Protein AF-A0A4Y2QUG8-F1 (afdb_monomer)

Secondary structure (DSSP, 8-state):
-HHHHHHHGGGTT---HHHHHHHHHHHHHHHHHHHHHHTTHHHH---HHHHHHHHHHHSTTT----HHHHHHHHHHHHHHHHHHHHHHHHHHHHHHHHHHHTTSS--------------------------SSHHHHHHHHH-----TT------HHHHHHHHTTS--

Foldseek 3Di:
DVVLVVVLVVCVVPPDPVSVVSVVVVVVVVLVVLCVVCVCVLVVDPDPVVNVLSVLVNDPDPRNDPCPPVVVVVVVVVVVVVVVVVVVVVVVVVVVVVVVVVVPPPDDDDDDDDDDDDDDDDDDDDDDDDDPDPPVVVVVVPPPPPDPPDDPPPDVVNVVVVVVVVPD

Sequence (168 aa):
MYNYWRNLQKSACRRSETQEENERNFISDLNNLFDIAHANALEILKIEEDRKFLLSQREPGQRGCLMGIDMKLAKREERVLLRVIEQENRRAKVHHSLQIDDNFMDSSEESSGTEDISDQPGPSSNIAQSSLEENINTQIELRMEIVRGRKCFLTPKIMAVLDRFHNS

Organism: Araneus ventricosus (NCBI:txid182803)

pLDDT: mean 70.27, std 20.1, range [31.52, 96.19]

Radius of gyration: 32.51 Å; Cα contacts (8 Å, |Δi|>4): 25; chains: 1; bounding box: 34×66×91 Å

Structure (mmCIF, N/CA/C/O backbone):
data_AF-A0A4Y2QUG8-F1
#
_entry.id   AF-A0A4Y2QUG8-F1
#
loop_
_atom_site.group_PDB
_atom_site.id
_atom_site.type_symbol
_atom_site.label_atom_id
_atom_site.label_alt_id
_atom_site.label_comp_id
_atom_site.label_asym_id
_atom_site.label_entity_id
_atom_site.label_seq_id
_atom_site.pdbx_PDB_ins_code
_atom_site.Cartn_x
_atom_site.Cartn_y
_atom_site.Cartn_z
_atom_site.occupancy
_atom_site.B_iso_or_equiv
_atom_site.auth_seq_id
_atom_site.auth_comp_id
_atom_site.auth_asym_id
_atom_site.auth_atom_id
_atom_site.pdbx_PDB_model_num
ATOM 1 N N . MET A 1 1 ? -15.037 -6.822 -4.669 1.00 85.44 1 MET A N 1
ATOM 2 C CA . MET A 1 1 ? -14.049 -6.139 -3.803 1.00 85.44 1 MET A CA 1
ATOM 3 C C . MET A 1 1 ? -14.431 -4.724 -3.374 1.00 85.44 1 MET A C 1
ATOM 5 O O . MET A 1 1 ? -14.480 -4.490 -2.178 1.00 85.44 1 MET A O 1
ATOM 9 N N . TYR A 1 2 ? -14.738 -3.788 -4.286 1.00 89.56 2 TYR A N 1
ATOM 10 C CA . TYR A 1 2 ? -15.011 -2.384 -3.914 1.00 89.56 2 TYR A CA 1
ATOM 11 C C . TYR A 1 2 ? -16.102 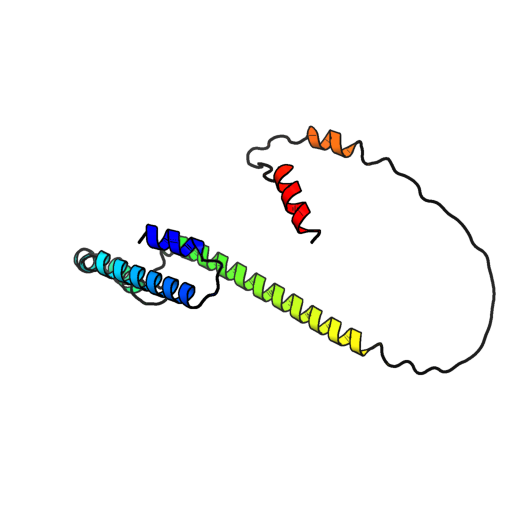-2.217 -2.841 1.00 89.56 2 TYR A C 1
ATOM 13 O O . TYR A 1 2 ? -15.876 -1.585 -1.815 1.00 89.56 2 TYR A O 1
ATOM 21 N N . ASN A 1 3 ? -17.269 -2.837 -3.037 1.00 92.38 3 ASN A N 1
ATOM 22 C CA . ASN A 1 3 ? -18.370 -2.759 -2.069 1.00 92.38 3 ASN A CA 1
ATOM 23 C C . ASN A 1 3 ? -18.017 -3.398 -0.717 1.00 92.38 3 ASN A C 1
ATOM 25 O O . ASN A 1 3 ? -18.449 -2.912 0.324 1.00 92.38 3 ASN A O 1
ATOM 29 N N . TYR A 1 4 ? -17.208 -4.458 -0.734 1.00 91.62 4 TYR A N 1
ATOM 30 C CA . TYR A 1 4 ? -16.743 -5.128 0.476 1.00 91.62 4 TYR A CA 1
ATOM 31 C C . TYR A 1 4 ? -15.798 -4.218 1.275 1.00 91.62 4 TYR A C 1
ATOM 33 O O . TYR A 1 4 ? -16.056 -3.971 2.448 1.00 91.62 4 TYR A O 1
ATOM 41 N N . TRP A 1 5 ? -14.828 -3.576 0.615 1.00 94.00 5 TRP A N 1
ATOM 42 C CA . TRP A 1 5 ? -13.981 -2.544 1.224 1.00 94.00 5 TRP A CA 1
ATOM 43 C C . TRP A 1 5 ? -14.789 -1.362 1.783 1.00 94.00 5 TRP A C 1
ATOM 45 O O . TRP A 1 5 ? -14.586 -0.953 2.924 1.00 94.00 5 TRP A O 1
ATOM 55 N N . ARG A 1 6 ? -15.765 -0.838 1.025 1.00 94.56 6 ARG A N 1
ATOM 56 C CA . ARG A 1 6 ? -16.640 0.257 1.491 1.00 94.56 6 ARG A CA 1
ATOM 57 C C . ARG A 1 6 ? -17.440 -0.114 2.738 1.00 94.56 6 ARG A C 1
ATOM 59 O O . ARG A 1 6 ? -17.724 0.759 3.555 1.00 94.56 6 ARG A O 1
ATOM 66 N N . ASN A 1 7 ? -17.831 -1.378 2.877 1.00 91.81 7 ASN A N 1
ATOM 67 C CA . ASN A 1 7 ? -18.498 -1.866 4.079 1.00 91.81 7 ASN A CA 1
ATOM 68 C C . ASN A 1 7 ? -17.514 -2.040 5.238 1.00 91.81 7 ASN A C 1
ATOM 70 O O . ASN A 1 7 ? -17.829 -1.606 6.341 1.00 91.81 7 ASN A O 1
ATOM 74 N N . LEU A 1 8 ? -16.319 -2.567 4.971 1.00 93.88 8 LEU A N 1
ATOM 75 C CA . LEU A 1 8 ? -15.242 -2.723 5.951 1.00 93.88 8 LEU A CA 1
ATOM 76 C C . LEU A 1 8 ? -14.841 -1.383 6.590 1.00 93.88 8 LEU A C 1
ATOM 78 O O . LEU A 1 8 ? -14.599 -1.307 7.791 1.00 93.88 8 LEU A O 1
ATOM 82 N N . GLN A 1 9 ? -14.867 -0.298 5.809 1.00 93.50 9 GLN A N 1
ATOM 83 C CA . GLN A 1 9 ? -14.595 1.057 6.299 1.00 93.50 9 GLN A CA 1
ATOM 84 C C . GLN A 1 9 ? -15.595 1.557 7.349 1.00 93.50 9 GLN A C 1
ATOM 86 O O . GLN A 1 9 ? -15.228 2.374 8.190 1.00 93.50 9 GLN A O 1
ATOM 91 N N . LYS A 1 10 ? -16.851 1.093 7.327 1.00 93.69 10 LYS A N 1
ATOM 92 C CA . LYS A 1 10 ? -17.887 1.564 8.267 1.00 93.69 10 LYS A CA 1
ATOM 93 C C . LYS A 1 10 ? -17.577 1.173 9.713 1.00 93.69 10 LYS A C 1
ATOM 95 O O . LYS A 1 10 ? -18.046 1.830 10.638 1.00 93.69 10 LYS A O 1
ATOM 100 N N . SER A 1 11 ? -16.798 0.113 9.901 1.00 90.50 11 SER A N 1
ATOM 101 C CA . SER A 1 11 ? -16.415 -0.447 11.196 1.00 90.50 11 SER A CA 1
ATOM 102 C C . SER A 1 11 ? -14.918 -0.323 11.488 1.00 90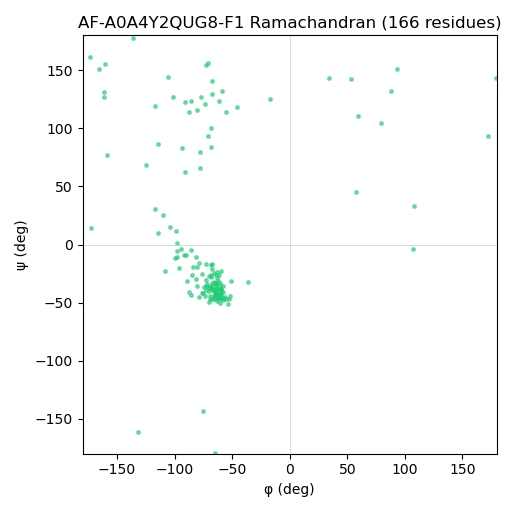.50 11 SER A C 1
ATOM 104 O O . SER A 1 11 ? -14.479 -0.839 12.507 1.00 90.50 11 SER A O 1
ATOM 106 N N . ALA A 1 12 ? -14.155 0.426 10.684 1.00 88.25 12 ALA A N 1
ATOM 107 C CA . ALA A 1 12 ? -12.697 0.544 10.810 1.00 88.25 12 ALA A CA 1
ATOM 108 C C . ALA A 1 12 ? -12.207 1.108 12.163 1.00 88.25 12 ALA A C 1
ATOM 110 O O . ALA A 1 12 ? -11.071 0.873 12.561 1.00 88.25 12 ALA A O 1
ATOM 111 N N . CYS A 1 13 ? -13.047 1.850 12.896 1.00 88.06 13 CYS A N 1
ATOM 112 C CA . CYS A 1 13 ? -12.712 2.321 14.248 1.00 88.06 13 CYS A CA 1
ATOM 113 C C . CYS A 1 13 ? -12.937 1.266 15.345 1.00 88.06 13 CYS A C 1
ATOM 115 O O . CYS A 1 13 ? -12.555 1.496 16.491 1.00 88.06 13 CYS A O 1
ATOM 117 N N . ARG A 1 14 ? -13.591 0.138 15.043 1.00 89.81 14 ARG A N 1
ATOM 118 C CA . ARG A 1 14 ? -13.916 -0.901 16.027 1.00 89.81 14 ARG A CA 1
ATOM 119 C C . ARG A 1 14 ? -12.792 -1.935 16.080 1.00 89.81 14 ARG A C 1
ATOM 121 O O . ARG A 1 14 ? -12.499 -2.580 15.084 1.00 89.81 14 ARG A O 1
ATOM 128 N N . ARG A 1 15 ? -12.214 -2.144 17.265 1.00 86.56 15 ARG A N 1
ATOM 129 C CA . ARG A 1 15 ? -11.223 -3.199 17.554 1.00 86.56 15 ARG A CA 1
ATOM 130 C C . ARG A 1 15 ? -11.929 -4.471 18.031 1.00 86.56 15 ARG A C 1
ATOM 132 O O . ARG A 1 15 ? -11.820 -4.850 19.190 1.00 86.56 15 ARG A O 1
ATOM 139 N N . SER A 1 16 ? -12.764 -5.050 17.172 1.00 93.44 16 SER A N 1
ATOM 140 C CA . SER A 1 16 ? -13.448 -6.320 17.455 1.00 93.44 16 SER A CA 1
ATOM 141 C C . SER A 1 16 ? -12.813 -7.446 16.654 1.00 93.44 16 SER A C 1
ATOM 143 O O . SER A 1 16 ? -12.501 -7.234 15.486 1.00 93.44 16 SER A O 1
ATOM 145 N N . GLU A 1 17 ? -12.738 -8.645 17.223 1.00 95.31 17 GLU A N 1
ATOM 146 C CA . GLU A 1 17 ? -12.162 -9.829 16.569 1.00 95.31 17 GLU A CA 1
ATOM 147 C C . GLU A 1 17 ? -12.755 -10.089 15.173 1.00 95.31 17 GLU A C 1
ATOM 149 O O . GLU A 1 17 ? -12.022 -10.259 14.202 1.00 95.31 17 GLU A O 1
ATOM 154 N N . THR A 1 18 ? -14.081 -9.989 15.028 1.00 94.06 18 THR A N 1
ATOM 155 C CA . THR A 1 18 ? -14.762 -10.134 13.730 1.00 94.06 18 THR A CA 1
ATOM 156 C C . THR A 1 18 ? -14.322 -9.085 12.706 1.00 94.06 18 THR A C 1
ATOM 158 O O . THR A 1 18 ? -14.237 -9.371 11.515 1.00 94.06 18 THR A O 1
ATOM 161 N N . GLN A 1 19 ? -14.050 -7.852 13.143 1.00 94.25 19 GLN A N 1
ATOM 162 C CA . GLN A 1 19 ? -13.566 -6.794 12.251 1.00 94.25 19 GLN A CA 1
ATOM 163 C C . GLN A 1 19 ? -12.139 -7.098 11.788 1.00 94.25 19 GLN A C 1
ATOM 165 O O . GLN A 1 19 ? -11.861 -6.998 10.597 1.00 94.25 19 GLN A O 1
ATOM 170 N N . GLU A 1 20 ? -11.268 -7.530 12.698 1.00 94.12 20 GLU A N 1
ATOM 171 C CA . GLU A 1 20 ? -9.889 -7.906 12.374 1.00 94.12 20 GLU A CA 1
ATOM 172 C C . GLU A 1 20 ? -9.830 -9.126 11.446 1.00 94.12 20 GLU A C 1
ATOM 174 O O . GLU A 1 20 ? -9.018 -9.182 10.526 1.00 94.12 20 GLU A O 1
ATOM 179 N N . GLU A 1 21 ? -10.707 -10.110 11.638 1.00 95.31 21 GLU A N 1
ATOM 180 C CA . GLU A 1 21 ? -10.838 -11.245 10.724 1.00 95.31 21 GLU A CA 1
ATOM 181 C C . GLU A 1 21 ? -11.323 -10.820 9.334 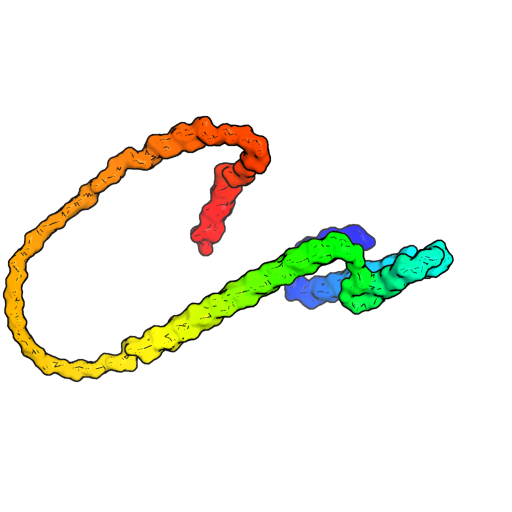1.00 95.31 21 GLU A C 1
ATOM 183 O O . GLU A 1 21 ? -10.730 -11.217 8.333 1.00 95.31 21 GLU A O 1
ATOM 188 N N . ASN A 1 22 ? -12.325 -9.944 9.251 1.00 93.62 22 ASN A N 1
ATOM 189 C CA . ASN A 1 22 ? -12.773 -9.394 7.971 1.00 93.62 22 ASN A CA 1
ATOM 190 C C . ASN A 1 22 ? -11.666 -8.599 7.257 1.00 93.62 22 ASN A C 1
ATOM 192 O O . ASN A 1 22 ? -11.535 -8.683 6.037 1.00 93.62 22 ASN A O 1
ATOM 196 N N . GLU A 1 23 ? -10.848 -7.852 8.000 1.00 93.50 23 GLU A N 1
ATOM 197 C CA . GLU A 1 23 ? -9.688 -7.144 7.451 1.00 93.50 23 GLU A CA 1
ATOM 198 C C . GLU A 1 23 ? -8.625 -8.117 6.930 1.00 93.50 23 GLU A C 1
ATOM 200 O O . GLU A 1 23 ? -8.147 -7.953 5.806 1.00 93.50 23 GLU A O 1
ATOM 205 N N . ARG A 1 24 ? -8.310 -9.174 7.687 1.00 93.19 24 ARG A N 1
ATOM 206 C CA . ARG A 1 24 ? -7.387 -10.233 7.248 1.00 93.19 24 ARG A CA 1
ATOM 207 C C . ARG A 1 24 ? -7.884 -10.942 5.988 1.00 93.19 24 ARG A C 1
ATOM 209 O O . ARG A 1 24 ? -7.109 -11.111 5.047 1.00 93.19 24 ARG A O 1
ATOM 216 N N . ASN A 1 25 ? -9.168 -11.288 5.934 1.00 93.69 25 ASN A N 1
ATOM 217 C CA . ASN A 1 25 ? -9.783 -11.925 4.768 1.00 93.69 25 ASN A CA 1
ATOM 218 C C . ASN A 1 25 ? -9.738 -11.008 3.541 1.00 93.69 25 ASN A C 1
ATOM 220 O O . ASN A 1 25 ? -9.334 -11.439 2.465 1.00 93.69 25 ASN A O 1
ATOM 224 N N . PHE A 1 26 ? -10.048 -9.719 3.709 1.00 93.75 26 PHE A N 1
ATOM 225 C CA . PHE A 1 26 ? -9.937 -8.741 2.628 1.00 93.75 26 PHE A CA 1
ATOM 226 C C . PHE A 1 26 ? -8.509 -8.618 2.079 1.00 93.75 26 PHE A C 1
ATOM 228 O O . PHE A 1 26 ? -8.319 -8.530 0.866 1.00 93.75 26 PHE A O 1
ATOM 235 N N . ILE A 1 27 ? -7.504 -8.620 2.958 1.00 89.12 27 ILE A N 1
ATOM 236 C CA . ILE A 1 27 ? -6.090 -8.580 2.564 1.00 89.12 27 ILE A CA 1
ATOM 237 C C . ILE A 1 27 ? -5.705 -9.855 1.803 1.00 89.12 27 ILE A C 1
ATOM 239 O O . ILE A 1 27 ? -5.023 -9.775 0.783 1.00 89.12 27 ILE A O 1
ATOM 243 N N . SER A 1 28 ? -6.159 -11.024 2.260 1.00 89.25 28 SER A N 1
ATOM 244 C CA . SER A 1 28 ? -5.913 -12.292 1.566 1.00 89.25 28 SER A CA 1
ATOM 245 C C . SER A 1 28 ? -6.538 -12.305 0.168 1.00 89.25 28 SER A C 1
ATOM 247 O O . SER A 1 28 ? -5.846 -12.614 -0.802 1.00 89.25 28 SER A O 1
ATOM 249 N N . ASP A 1 29 ? -7.797 -11.881 0.042 1.00 89.88 29 ASP A N 1
ATOM 250 C CA . ASP A 1 29 ? -8.486 -11.756 -1.246 1.00 89.88 29 ASP A CA 1
ATOM 251 C C . ASP A 1 29 ? -7.769 -10.786 -2.193 1.00 89.88 29 ASP A C 1
ATOM 253 O O . ASP A 1 29 ? -7.704 -11.024 -3.402 1.00 89.88 29 ASP A O 1
ATOM 257 N N . LEU A 1 30 ? -7.222 -9.689 -1.655 1.00 85.75 30 LEU A N 1
ATOM 258 C CA . LEU A 1 30 ? -6.399 -8.748 -2.414 1.00 85.75 30 LEU A CA 1
ATOM 259 C C . LEU A 1 30 ? -5.153 -9.419 -2.977 1.00 85.75 30 LEU A C 1
ATOM 261 O O . LEU A 1 30 ? -4.911 -9.312 -4.178 1.00 85.75 30 LEU A O 1
ATOM 265 N N . ASN A 1 31 ? -4.405 -10.135 -2.144 1.00 82.69 31 ASN A N 1
ATOM 266 C CA . ASN A 1 31 ? -3.194 -10.828 -2.580 1.00 82.69 31 ASN A CA 1
ATOM 267 C C . ASN A 1 31 ? -3.505 -11.868 -3.669 1.00 82.69 31 ASN A C 1
ATOM 269 O O . ASN A 1 31 ? -2.880 -11.848 -4.729 1.00 82.69 31 ASN A O 1
ATOM 273 N N . ASN A 1 32 ? -4.555 -12.674 -3.477 1.00 84.75 32 ASN A N 1
ATOM 274 C CA . ASN A 1 32 ? -4.995 -13.666 -4.463 1.00 84.75 32 ASN A CA 1
ATOM 275 C C . ASN A 1 32 ? -5.367 -13.025 -5.814 1.00 84.75 32 ASN A C 1
ATOM 277 O O . ASN A 1 32 ? -5.056 -13.570 -6.874 1.00 84.75 32 ASN A O 1
ATOM 281 N N . LEU A 1 33 ? -6.022 -11.856 -5.802 1.00 85.81 33 LEU A N 1
ATOM 282 C CA . LEU A 1 33 ? -6.375 -11.137 -7.028 1.00 85.81 33 LEU A CA 1
ATOM 283 C C . LEU A 1 33 ? -5.131 -10.692 -7.811 1.00 85.81 33 LEU A C 1
ATOM 285 O O . LEU A 1 33 ? -5.110 -10.819 -9.038 1.00 85.81 33 LEU A O 1
ATOM 289 N N . PHE A 1 34 ? -4.112 -10.173 -7.123 1.00 75.38 34 PHE A N 1
ATOM 290 C CA . PHE A 1 34 ? -2.867 -9.745 -7.765 1.00 75.38 34 PHE A CA 1
ATOM 291 C C . PHE A 1 34 ? -2.098 -10.922 -8.371 1.00 75.38 34 PHE A C 1
ATOM 293 O O . PHE A 1 34 ? -1.603 -10.805 -9.494 1.00 75.38 34 PHE A O 1
ATOM 300 N N . ASP A 1 35 ? -2.057 -12.066 -7.690 1.00 80.19 35 ASP A N 1
ATOM 301 C CA . ASP A 1 35 ? -1.411 -13.272 -8.214 1.00 80.19 35 ASP A CA 1
ATOM 302 C C . ASP A 1 35 ? -2.079 -13.770 -9.502 1.00 80.19 35 ASP A C 1
ATOM 304 O O . ASP A 1 35 ? -1.391 -14.070 -10.481 1.00 80.19 35 ASP A O 1
ATOM 308 N N . ILE A 1 36 ? -3.417 -13.779 -9.546 1.00 79.69 36 ILE A N 1
ATOM 309 C CA . ILE A 1 36 ? -4.182 -14.177 -10.738 1.00 79.69 36 ILE A CA 1
ATOM 310 C C . ILE A 1 36 ? -3.959 -13.186 -11.886 1.00 79.69 36 ILE A C 1
ATOM 312 O O . ILE A 1 36 ? -3.681 -13.598 -13.013 1.00 79.69 36 ILE A O 1
ATOM 316 N N . ALA A 1 37 ? -4.048 -11.880 -11.618 1.00 76.69 37 ALA A N 1
ATOM 317 C CA . ALA A 1 37 ? -3.877 -10.848 -12.641 1.00 76.69 37 ALA A CA 1
ATOM 318 C C . ALA A 1 37 ? -2.468 -10.861 -13.259 1.00 76.69 37 ALA A C 1
ATOM 320 O O . ALA A 1 37 ? -2.300 -10.548 -14.439 1.00 76.69 37 ALA A O 1
ATOM 321 N N . HIS A 1 38 ? -1.455 -11.249 -12.481 1.00 74.94 38 HIS A N 1
ATOM 322 C CA . HIS A 1 38 ? -0.063 -11.300 -12.921 1.00 74.94 38 HIS A CA 1
ATOM 323 C C . HIS A 1 38 ? 0.411 -12.690 -13.359 1.00 74.94 38 HIS A C 1
ATOM 325 O O . HIS A 1 38 ? 1.580 -12.815 -13.734 1.00 74.94 38 HIS A O 1
ATOM 331 N N . ALA A 1 39 ? -0.437 -13.724 -13.337 1.00 78.56 39 ALA A N 1
ATOM 332 C CA . ALA A 1 39 ? -0.042 -15.100 -13.656 1.00 78.56 39 ALA A CA 1
ATOM 333 C C . ALA A 1 39 ? 0.678 -15.195 -15.015 1.00 78.56 39 ALA A C 1
ATOM 335 O O . ALA A 1 39 ? 1.789 -15.713 -15.090 1.00 78.56 39 ALA A O 1
ATOM 336 N N . ASN A 1 40 ? 0.116 -14.552 -16.042 1.00 83.81 40 ASN A N 1
ATOM 337 C CA . ASN A 1 40 ? 0.670 -14.548 -17.401 1.00 83.81 40 ASN A CA 1
ATOM 338 C C . ASN A 1 40 ? 1.650 -13.386 -17.656 1.00 83.81 40 ASN A C 1
ATOM 340 O O . ASN A 1 40 ? 2.317 -13.345 -18.689 1.00 83.81 40 ASN A O 1
ATOM 344 N N . ALA A 1 41 ? 1.767 -12.421 -16.736 1.00 84.06 41 ALA A N 1
ATOM 345 C CA . ALA A 1 41 ? 2.634 -11.254 -16.923 1.00 84.06 41 ALA A CA 1
ATOM 346 C C . ALA A 1 41 ? 4.116 -11.654 -17.000 1.00 84.06 41 ALA A C 1
ATOM 348 O O . ALA A 1 41 ? 4.877 -11.086 -17.784 1.00 84.06 41 ALA A O 1
ATOM 349 N N . LEU A 1 42 ? 4.505 -12.690 -16.249 1.00 84.19 42 LEU A N 1
ATOM 350 C CA . LEU A 1 42 ? 5.846 -13.270 -16.316 1.00 84.19 42 LEU A CA 1
ATOM 351 C C . LEU A 1 42 ? 6.123 -13.978 -17.644 1.00 84.19 42 LEU A C 1
ATOM 353 O O . LEU A 1 42 ? 7.275 -14.225 -17.948 1.00 84.19 42 LEU A O 1
ATOM 357 N N . GLU A 1 43 ? 5.134 -14.323 -18.455 1.00 84.56 43 GLU A N 1
ATOM 358 C CA . GLU A 1 43 ? 5.391 -14.908 -19.778 1.00 84.56 43 GLU A CA 1
ATOM 359 C C . GLU A 1 43 ? 5.524 -13.818 -20.847 1.00 84.56 43 GLU A C 1
ATOM 361 O O . GLU A 1 43 ? 6.297 -13.948 -21.794 1.00 84.56 43 GLU A O 1
ATOM 366 N N . ILE A 1 44 ? 4.814 -12.704 -20.658 1.00 86.94 44 ILE A N 1
ATOM 367 C CA . ILE A 1 44 ? 4.757 -11.583 -21.602 1.00 86.94 44 ILE A CA 1
ATOM 368 C C . ILE A 1 44 ? 5.990 -10.670 -21.478 1.00 86.94 44 ILE A C 1
ATOM 370 O O . ILE A 1 44 ? 6.471 -10.130 -22.479 1.00 86.94 44 ILE A O 1
ATOM 374 N N . LEU A 1 45 ? 6.516 -10.481 -20.265 1.00 87.12 45 LEU A N 1
ATOM 375 C CA . LEU A 1 45 ? 7.624 -9.558 -20.014 1.00 87.12 45 LEU A CA 1
ATOM 376 C C . LEU A 1 45 ? 8.974 -10.129 -20.444 1.00 87.12 45 LEU A C 1
ATOM 378 O O . LEU A 1 45 ? 9.387 -11.204 -20.013 1.00 87.12 45 LEU A O 1
ATOM 382 N N . LYS A 1 46 ? 9.696 -9.356 -21.255 1.00 89.56 46 LYS A N 1
ATOM 383 C C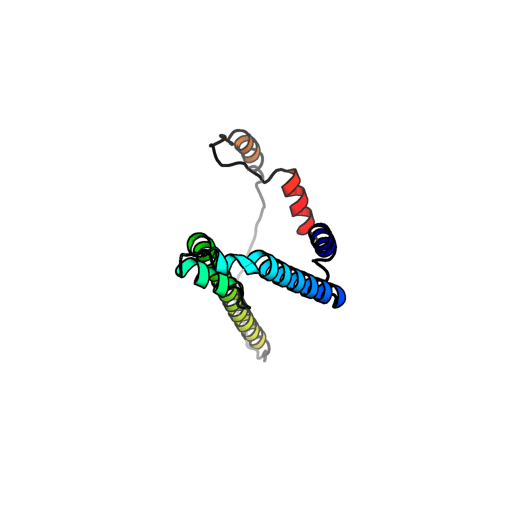A . LYS A 1 46 ? 11.018 -9.724 -21.788 1.00 89.56 46 LYS A CA 1
ATOM 384 C C . LYS A 1 46 ? 12.184 -9.148 -20.985 1.00 89.56 46 LYS A C 1
ATOM 386 O O . LYS A 1 46 ? 13.297 -9.642 -21.111 1.00 89.56 46 LYS A O 1
ATOM 391 N N . ILE A 1 47 ? 11.933 -8.099 -20.203 1.00 90.31 47 ILE A N 1
ATOM 392 C CA . ILE A 1 47 ? 12.947 -7.414 -19.398 1.00 90.31 47 ILE A CA 1
ATOM 393 C C . ILE A 1 47 ? 13.083 -8.152 -18.066 1.00 90.31 47 ILE A C 1
ATOM 395 O O . ILE A 1 47 ? 12.101 -8.334 -17.347 1.00 90.31 47 ILE A O 1
ATOM 399 N N . GLU A 1 48 ? 14.298 -8.588 -17.745 1.00 86.31 48 GLU A N 1
ATOM 400 C CA . GLU A 1 48 ? 14.574 -9.403 -16.560 1.00 86.31 48 GLU A CA 1
ATOM 401 C C . GLU A 1 48 ? 14.383 -8.610 -15.259 1.00 86.31 48 GLU A C 1
ATOM 403 O O . GLU A 1 48 ? 13.864 -9.135 -14.275 1.00 86.31 48 GLU A O 1
ATOM 408 N N . GLU A 1 49 ? 14.733 -7.325 -15.261 1.00 83.62 49 GLU A N 1
ATOM 409 C CA . GLU A 1 49 ? 14.519 -6.404 -14.143 1.00 83.62 49 GLU A CA 1
ATOM 410 C C . GLU A 1 49 ? 13.031 -6.276 -13.787 1.00 83.62 49 GLU A C 1
ATOM 412 O O . GLU A 1 49 ? 12.674 -6.362 -12.612 1.00 83.62 49 GLU A O 1
ATOM 417 N N . ASP A 1 50 ? 12.155 -6.158 -14.787 1.00 84.75 50 ASP A N 1
ATOM 418 C CA . ASP A 1 50 ? 10.707 -6.038 -14.583 1.00 84.75 50 ASP A CA 1
ATOM 419 C C . ASP A 1 50 ? 10.099 -7.346 -14.056 1.00 84.75 50 ASP A C 1
ATOM 421 O O . ASP A 1 50 ? 9.206 -7.337 -13.204 1.00 84.75 50 ASP A O 1
ATOM 425 N N . ARG A 1 51 ? 10.612 -8.496 -14.517 1.00 86.50 51 ARG A N 1
ATOM 426 C CA . ARG A 1 51 ? 10.219 -9.821 -14.007 1.00 86.50 51 ARG A CA 1
ATOM 427 C C . ARG A 1 51 ? 10.608 -9.976 -12.541 1.00 86.50 51 ARG A C 1
ATOM 429 O O . ARG A 1 51 ? 9.784 -10.400 -11.733 1.00 86.50 51 ARG A O 1
ATOM 436 N N . LYS A 1 52 ? 11.842 -9.599 -12.190 1.00 85.50 52 LYS A N 1
ATOM 437 C CA . LYS A 1 52 ? 12.326 -9.596 -10.802 1.00 85.50 52 LYS A CA 1
ATOM 438 C C . LYS A 1 52 ? 11.495 -8.665 -9.933 1.00 85.50 52 LYS A C 1
ATOM 440 O O . LYS A 1 52 ? 11.094 -9.065 -8.848 1.00 85.50 52 LYS A O 1
ATOM 445 N N . PHE A 1 53 ? 11.168 -7.477 -10.434 1.00 82.19 53 PHE A N 1
ATOM 446 C CA . PHE A 1 53 ? 10.316 -6.526 -9.733 1.00 82.19 53 PHE A CA 1
ATOM 447 C C . PHE A 1 53 ? 8.919 -7.098 -9.433 1.00 82.19 53 PHE A C 1
ATOM 449 O O . PHE A 1 53 ? 8.448 -7.015 -8.298 1.00 82.19 53 PHE A O 1
ATOM 456 N N . LEU A 1 54 ? 8.278 -7.746 -10.411 1.00 82.44 54 LEU A N 1
ATOM 457 C CA . LEU A 1 54 ? 6.993 -8.423 -10.202 1.00 82.44 54 LEU A CA 1
ATOM 458 C C . LEU A 1 54 ? 7.082 -9.593 -9.222 1.00 82.44 54 LEU A C 1
ATOM 460 O O . LEU A 1 54 ? 6.170 -9.791 -8.425 1.00 82.44 54 LEU A O 1
ATOM 464 N N . LEU A 1 55 ? 8.162 -10.374 -9.259 1.00 83.25 55 LEU A N 1
ATOM 465 C CA . LEU A 1 55 ? 8.378 -11.444 -8.284 1.00 83.25 55 LEU A CA 1
ATOM 466 C C . LEU A 1 55 ? 8.558 -10.876 -6.870 1.00 83.25 55 LEU A C 1
ATOM 468 O O . LEU A 1 55 ? 7.962 -11.393 -5.932 1.00 83.25 55 LEU A O 1
ATOM 472 N N . SER A 1 56 ? 9.282 -9.764 -6.720 1.00 81.00 56 SER A N 1
ATOM 473 C CA . SER A 1 56 ? 9.421 -9.062 -5.437 1.00 81.00 56 SER A CA 1
ATOM 474 C C . SER A 1 56 ? 8.101 -8.485 -4.914 1.00 81.00 56 SER A C 1
ATOM 476 O O . SER A 1 56 ? 7.940 -8.353 -3.705 1.00 81.00 56 SER A O 1
ATOM 478 N N . GLN A 1 57 ? 7.135 -8.173 -5.786 1.00 76.75 57 GLN A N 1
ATOM 479 C CA . GLN A 1 57 ? 5.774 -7.805 -5.370 1.00 76.75 57 GLN A CA 1
ATOM 480 C C . GLN A 1 57 ? 4.974 -8.982 -4.796 1.00 76.75 57 GLN A C 1
ATOM 482 O O . GLN A 1 57 ? 4.079 -8.747 -3.988 1.00 76.75 57 GLN A O 1
ATOM 487 N N . ARG A 1 58 ? 5.283 -10.224 -5.196 1.00 78.62 58 ARG A N 1
ATOM 488 C CA . ARG A 1 58 ? 4.619 -11.439 -4.687 1.00 78.62 58 ARG A CA 1
ATOM 489 C C . ARG A 1 58 ? 5.163 -11.887 -3.332 1.00 78.62 58 ARG A C 1
ATOM 491 O O . ARG A 1 58 ? 4.506 -12.654 -2.634 1.00 78.62 58 ARG A O 1
ATOM 498 N N . GLU A 1 59 ? 6.359 -11.437 -2.951 1.00 76.56 59 GLU A N 1
ATOM 499 C CA . GLU A 1 59 ? 6.913 -11.764 -1.640 1.00 76.56 59 GLU A CA 1
ATOM 500 C C . GLU A 1 59 ? 6.092 -11.091 -0.520 1.00 76.56 59 GLU A C 1
ATOM 502 O O . GLU A 1 59 ? 5.865 -9.874 -0.561 1.00 76.56 59 GLU A O 1
ATOM 507 N N . PRO A 1 60 ? 5.669 -11.847 0.513 1.00 67.56 60 PRO A N 1
ATOM 508 C CA . PRO A 1 60 ? 5.004 -11.264 1.668 1.00 67.56 60 PRO A CA 1
ATOM 509 C C . PRO A 1 60 ? 5.921 -10.231 2.339 1.00 67.56 60 PRO A C 1
ATOM 511 O O . PRO A 1 60 ? 7.088 -10.511 2.609 1.00 67.56 60 PRO A O 1
ATOM 514 N N . GLY A 1 61 ? 5.389 -9.041 2.638 1.00 61.16 61 GLY A N 1
ATOM 515 C CA . GLY A 1 61 ? 6.134 -7.991 3.347 1.00 61.16 61 GLY A CA 1
ATOM 516 C C . GLY A 1 61 ? 6.560 -6.770 2.520 1.00 61.16 61 GLY A C 1
ATOM 517 O O . GLY A 1 61 ? 7.586 -6.176 2.828 1.00 61.16 61 GLY A O 1
ATOM 518 N N . GLN A 1 62 ? 5.772 -6.346 1.521 1.00 60.75 62 GLN A N 1
ATOM 519 C CA . GLN A 1 62 ? 5.947 -5.053 0.822 1.00 60.75 62 GLN A CA 1
ATOM 520 C C . GLN A 1 62 ? 7.331 -4.857 0.163 1.00 60.75 62 GLN A C 1
ATOM 522 O O . GLN A 1 62 ? 7.937 -3.790 0.236 1.00 60.75 62 GLN A O 1
ATOM 527 N N . ARG A 1 63 ? 7.845 -5.872 -0.540 1.00 62.44 63 ARG A N 1
ATOM 528 C CA . ARG A 1 63 ? 9.139 -5.766 -1.246 1.00 62.44 63 ARG A CA 1
ATOM 529 C C . ARG A 1 63 ? 9.070 -5.180 -2.656 1.00 62.44 63 ARG A C 1
ATOM 531 O O . ARG A 1 63 ? 10.107 -4.919 -3.259 1.00 62.44 63 ARG A O 1
ATOM 538 N N . GLY A 1 64 ? 7.881 -4.907 -3.178 1.00 62.22 64 GLY A N 1
ATOM 539 C CA . GLY A 1 64 ? 7.719 -4.264 -4.477 1.00 62.22 64 GLY A CA 1
ATOM 540 C C . GLY A 1 64 ? 7.574 -2.754 -4.368 1.00 62.22 64 GLY A C 1
ATOM 541 O O . GLY A 1 64 ? 6.449 -2.264 -4.378 1.00 62.22 64 GLY A O 1
ATOM 542 N N . CYS A 1 65 ? 8.683 -2.017 -4.273 1.00 59.38 65 CYS A N 1
ATOM 543 C CA . CYS A 1 65 ? 8.642 -0.557 -4.224 1.00 59.38 65 CYS A CA 1
ATOM 544 C C . CYS A 1 65 ? 9.005 0.080 -5.580 1.00 59.38 65 CYS A C 1
ATOM 546 O O . CYS A 1 65 ? 10.062 -0.195 -6.154 1.00 59.38 65 CYS A O 1
ATOM 548 N N . LEU A 1 66 ? 8.150 0.964 -6.110 1.00 64.19 66 LEU A N 1
ATOM 549 C CA . LEU A 1 66 ? 8.547 1.890 -7.172 1.00 64.19 66 LEU A CA 1
ATOM 550 C C . LEU A 1 66 ? 9.485 2.915 -6.525 1.00 64.19 66 LEU A C 1
ATOM 552 O O . LEU A 1 66 ? 9.049 3.934 -5.980 1.00 64.19 66 LEU A O 1
ATOM 556 N N . MET A 1 67 ? 10.787 2.626 -6.598 1.00 60.59 67 MET A N 1
ATOM 557 C CA . MET A 1 67 ? 11.902 3.345 -5.963 1.00 60.59 67 MET A CA 1
ATOM 558 C C . MET A 1 67 ? 11.754 4.880 -5.891 1.00 60.59 67 MET A C 1
ATOM 560 O O . MET A 1 67 ? 12.238 5.491 -4.948 1.00 60.59 67 MET A O 1
ATOM 564 N N . GLY A 1 68 ? 11.103 5.546 -6.851 1.00 67.31 68 GLY A N 1
ATOM 565 C CA . GLY A 1 68 ? 10.944 7.006 -6.850 1.00 67.31 68 GLY A CA 1
ATOM 566 C C . GLY A 1 68 ? 9.897 7.573 -5.874 1.00 67.31 68 GLY A C 1
ATOM 567 O O . GLY A 1 68 ? 10.139 8.610 -5.248 1.00 67.31 68 GLY A O 1
ATOM 568 N N . ILE A 1 69 ? 8.729 6.937 -5.757 1.00 63.44 69 ILE A N 1
ATOM 569 C CA . ILE A 1 69 ? 7.629 7.409 -4.892 1.00 63.44 69 ILE A CA 1
ATOM 570 C C . ILE A 1 69 ? 7.842 6.877 -3.477 1.00 63.44 69 ILE A C 1
ATOM 572 O O . ILE A 1 69 ? 7.781 7.638 -2.506 1.00 63.44 69 ILE A O 1
ATOM 576 N N . ASP A 1 70 ? 8.211 5.606 -3.380 1.00 71.31 70 ASP A N 1
ATOM 577 C CA . ASP A 1 70 ? 8.306 4.906 -2.106 1.00 71.31 70 ASP A CA 1
ATOM 578 C C . ASP A 1 70 ? 9.511 5.365 -1.292 1.00 71.31 70 ASP A C 1
ATOM 580 O O . ASP A 1 70 ? 9.419 5.493 -0.078 1.00 71.31 70 ASP A O 1
ATOM 584 N N . MET A 1 71 ? 10.602 5.788 -1.938 1.00 77.25 71 MET A N 1
ATOM 585 C CA . MET A 1 71 ? 11.732 6.401 -1.230 1.00 77.25 71 MET A CA 1
ATOM 586 C C . MET A 1 71 ? 11.353 7.731 -0.563 1.00 77.25 71 MET A C 1
ATOM 588 O O . MET A 1 71 ? 11.875 8.076 0.497 1.00 77.25 71 MET A O 1
ATOM 592 N N . LYS A 1 72 ? 10.440 8.510 -1.161 1.00 83.00 72 LYS A N 1
ATOM 593 C CA . LYS A 1 72 ? 9.953 9.759 -0.547 1.00 83.00 72 LYS A CA 1
ATOM 594 C C . LYS A 1 72 ? 9.024 9.471 0.631 1.00 83.00 72 LYS A C 1
ATOM 596 O O . LYS A 1 72 ? 9.043 10.235 1.600 1.00 83.00 72 LYS A O 1
ATOM 601 N N . LEU A 1 73 ? 8.224 8.408 0.537 1.00 80.81 73 LEU A N 1
ATOM 602 C CA . LEU A 1 73 ? 7.340 7.952 1.606 1.00 80.81 73 LEU A CA 1
ATOM 603 C C . LEU A 1 73 ? 8.143 7.363 2.774 1.00 80.81 73 LEU A C 1
ATOM 605 O O . LEU A 1 73 ? 8.000 7.855 3.888 1.00 80.81 73 LEU A O 1
ATOM 609 N N . ALA A 1 74 ? 9.084 6.457 2.509 1.00 81.25 74 ALA A N 1
ATOM 610 C CA . ALA A 1 74 ? 9.972 5.864 3.509 1.00 81.25 74 ALA A CA 1
ATOM 611 C C . ALA A 1 74 ? 10.742 6.937 4.299 1.00 81.25 74 ALA A C 1
ATOM 613 O O . ALA A 1 74 ? 10.700 6.971 5.525 1.00 81.25 74 ALA A O 1
ATOM 614 N N . LYS A 1 75 ? 11.331 7.928 3.612 1.00 86.81 75 LYS A N 1
ATOM 615 C CA . LYS A 1 75 ? 11.988 9.083 4.264 1.00 86.81 75 LYS A CA 1
ATOM 616 C C . LYS A 1 75 ? 11.031 9.962 5.077 1.00 86.81 75 LYS A C 1
ATOM 618 O O . LYS A 1 75 ? 11.455 10.754 5.921 1.00 86.81 75 LYS A O 1
ATOM 623 N N . ARG A 1 76 ? 9.732 9.955 4.772 1.00 89.75 76 ARG A N 1
ATOM 624 C CA . ARG A 1 76 ? 8.725 10.669 5.570 1.00 89.75 76 ARG A CA 1
ATOM 625 C C . ARG A 1 76 ? 8.386 9.870 6.823 1.00 89.75 76 ARG A C 1
ATOM 627 O O . ARG A 1 76 ? 8.337 10.475 7.889 1.00 89.75 76 ARG A O 1
ATOM 634 N N . GLU A 1 77 ? 8.171 8.570 6.689 1.00 88.00 77 GLU A N 1
ATOM 635 C CA . GLU A 1 77 ? 7.856 7.661 7.792 1.00 88.00 77 GLU A CA 1
ATOM 636 C C . GLU A 1 77 ? 9.001 7.586 8.799 1.00 88.00 77 GLU A C 1
ATOM 638 O O . GLU A 1 77 ? 8.765 7.773 9.988 1.00 88.00 77 GLU A O 1
ATOM 643 N N . GLU A 1 78 ? 10.245 7.480 8.334 1.00 93.00 78 GLU A N 1
ATOM 644 C CA . GLU A 1 78 ? 11.443 7.531 9.178 1.00 93.00 78 GLU A CA 1
ATOM 645 C C . GLU A 1 78 ? 11.502 8.826 10.007 1.00 93.00 78 GLU A C 1
ATOM 647 O O . GLU A 1 78 ? 11.696 8.800 11.222 1.00 93.00 78 GLU A O 1
ATOM 652 N N . ARG A 1 79 ? 11.225 9.983 9.386 1.00 95.06 79 ARG A N 1
ATOM 653 C CA . ARG A 1 79 ? 11.150 11.270 10.103 1.00 95.06 79 ARG A CA 1
ATOM 654 C C . ARG A 1 79 ? 10.004 11.332 11.110 1.00 95.06 79 ARG A C 1
ATOM 656 O O . ARG A 1 79 ? 10.112 12.038 12.110 1.00 95.06 79 ARG A O 1
ATOM 663 N N . VAL A 1 80 ? 8.880 10.669 10.837 1.00 95.75 80 VAL A N 1
ATOM 664 C CA . VAL A 1 80 ? 7.770 10.572 11.795 1.00 95.75 80 VAL A CA 1
ATOM 665 C C . VAL A 1 80 ? 8.183 9.697 12.974 1.00 95.75 80 VAL A C 1
ATOM 667 O O . VAL A 1 80 ? 8.020 10.135 14.109 1.00 95.75 80 VAL A O 1
ATOM 670 N N . LEU A 1 81 ? 8.783 8.536 12.713 1.00 96.00 81 LEU A N 1
ATOM 671 C CA . LEU A 1 81 ? 9.262 7.607 13.733 1.00 96.00 81 LEU A CA 1
ATOM 672 C C . LEU A 1 81 ? 10.275 8.278 14.669 1.00 96.00 81 LEU A C 1
ATOM 674 O O . LEU A 1 81 ? 10.110 8.233 15.884 1.00 96.00 81 LEU A O 1
ATOM 678 N N . LEU A 1 82 ? 11.261 8.990 14.112 1.00 96.19 82 LEU A N 1
ATOM 679 C CA . LEU A 1 82 ? 12.254 9.731 14.895 1.00 96.19 82 LEU A CA 1
ATOM 680 C C . LEU A 1 82 ? 11.610 10.768 15.824 1.00 96.19 82 LEU A C 1
ATOM 682 O O . LEU A 1 82 ? 12.005 10.877 16.982 1.00 96.19 82 LEU A O 1
ATOM 686 N N . ARG A 1 83 ? 10.583 11.493 15.358 1.00 95.19 83 ARG A N 1
ATOM 687 C CA . ARG A 1 83 ? 9.849 12.451 16.204 1.00 95.19 83 ARG A CA 1
ATOM 688 C C . ARG A 1 83 ? 9.058 11.772 17.316 1.00 95.19 83 ARG A C 1
ATOM 690 O O . ARG A 1 83 ? 8.985 12.317 18.412 1.00 95.19 83 ARG A O 1
ATOM 697 N N . VAL A 1 84 ? 8.460 10.613 17.043 1.00 95.00 84 VAL A N 1
ATOM 698 C CA . VAL A 1 84 ? 7.741 9.833 18.060 1.00 95.00 84 VAL A CA 1
ATOM 699 C C . VAL A 1 84 ? 8.711 9.377 19.149 1.00 95.00 84 VAL A C 1
ATOM 701 O O . VAL A 1 84 ? 8.459 9.637 20.322 1.00 95.00 84 VAL A O 1
ATOM 704 N N . ILE A 1 85 ? 9.854 8.809 18.754 1.00 95.06 85 ILE A N 1
ATOM 705 C CA . ILE A 1 85 ? 10.911 8.359 19.669 1.00 95.06 85 ILE A CA 1
ATOM 706 C C . ILE A 1 85 ? 11.462 9.533 20.490 1.00 95.06 85 ILE A C 1
ATOM 708 O O . ILE A 1 85 ? 11.667 9.422 21.697 1.00 95.06 85 ILE A O 1
ATOM 712 N N . GLU A 1 86 ? 11.701 10.690 19.870 1.00 93.31 86 GLU A N 1
ATOM 713 C CA . GLU A 1 86 ? 12.172 11.877 20.588 1.00 93.31 86 GLU A CA 1
ATOM 714 C C . GLU A 1 86 ? 11.140 12.372 21.613 1.00 93.31 86 GLU A C 1
ATOM 716 O O . GLU A 1 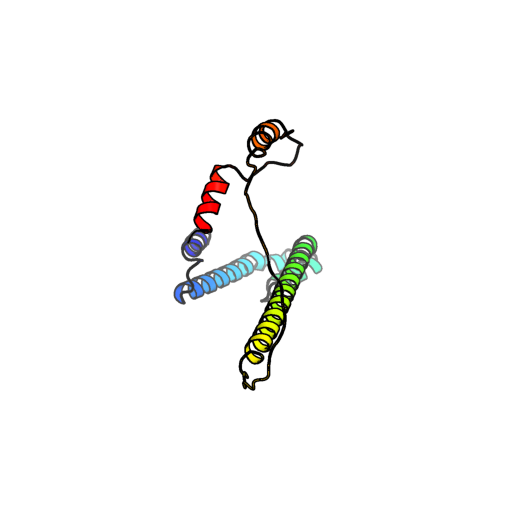86 ? 11.490 12.675 22.755 1.00 93.31 86 GLU A O 1
ATOM 721 N N . GLN A 1 87 ? 9.864 12.434 21.231 1.00 92.88 87 GLN A N 1
ATOM 722 C CA . GLN A 1 87 ? 8.791 12.862 22.125 1.00 92.88 87 GLN A CA 1
ATOM 723 C C . GLN A 1 87 ? 8.609 11.897 23.302 1.00 92.88 87 GLN A C 1
ATOM 725 O O . GLN A 1 87 ? 8.376 12.342 24.427 1.00 92.88 87 GLN A O 1
ATOM 730 N N . GLU A 1 88 ? 8.726 10.595 23.061 1.00 90.62 88 GLU A N 1
ATOM 731 C CA . GLU A 1 88 ? 8.698 9.567 24.099 1.00 90.62 88 GLU A CA 1
ATOM 732 C C . GLU A 1 88 ? 9.875 9.723 25.069 1.00 90.62 88 GLU A C 1
ATOM 734 O O . GLU A 1 88 ? 9.665 9.795 26.277 1.00 90.62 88 GLU A O 1
ATOM 739 N N . ASN A 1 89 ? 11.092 9.929 24.556 1.00 92.31 89 ASN A N 1
ATOM 740 C CA . ASN A 1 89 ? 12.271 10.210 25.379 1.00 92.31 89 ASN A CA 1
ATOM 741 C C . ASN A 1 89 ? 12.118 11.483 26.227 1.00 92.31 89 ASN A C 1
ATOM 743 O O . ASN A 1 89 ? 12.542 11.518 27.382 1.00 92.31 89 ASN A O 1
ATOM 747 N N . ARG A 1 90 ? 11.506 12.542 25.679 1.00 91.12 90 ARG A N 1
ATOM 748 C CA . ARG A 1 90 ? 11.202 13.769 26.438 1.00 91.12 90 ARG A CA 1
ATOM 749 C C . ARG A 1 90 ? 10.205 13.491 27.564 1.00 91.12 90 ARG A C 1
ATOM 751 O O . ARG A 1 90 ? 10.426 13.941 28.684 1.00 91.12 90 ARG A O 1
ATOM 758 N N . ARG A 1 91 ? 9.144 12.726 27.292 1.00 87.69 91 ARG A N 1
ATOM 759 C CA . ARG A 1 91 ? 8.147 12.329 28.303 1.00 87.69 91 ARG A CA 1
ATOM 760 C C . ARG A 1 91 ? 8.760 11.459 29.400 1.00 87.69 91 ARG A C 1
ATOM 762 O O . ARG A 1 91 ? 8.497 11.710 30.569 1.00 87.69 91 ARG A O 1
ATOM 769 N N . ALA A 1 92 ? 9.617 10.505 29.039 1.00 85.44 92 ALA A N 1
ATOM 770 C CA . ALA A 1 92 ? 10.308 9.643 29.995 1.00 85.44 92 ALA A CA 1
ATOM 771 C C . ALA A 1 92 ? 11.215 10.442 30.949 1.00 85.44 92 ALA A C 1
ATOM 773 O O . ALA A 1 92 ? 11.199 10.209 32.154 1.00 85.44 92 ALA A O 1
ATOM 774 N N . LYS A 1 93 ? 11.952 11.438 30.433 1.00 83.31 93 LYS A N 1
ATOM 775 C CA . LYS A 1 93 ? 12.801 12.319 31.256 1.00 83.31 93 LYS A CA 1
ATOM 776 C C . LYS A 1 93 ? 11.996 13.172 32.238 1.00 83.31 93 LYS A C 1
ATOM 778 O O . LYS A 1 93 ? 12.396 13.291 33.389 1.00 83.31 93 LYS A O 1
ATOM 783 N N . VAL A 1 94 ? 10.865 13.726 31.798 1.00 78.38 94 VAL A N 1
ATOM 784 C CA . VAL A 1 94 ? 9.962 14.510 32.662 1.00 78.38 94 VAL A CA 1
ATOM 785 C C . VAL A 1 94 ? 9.318 13.629 33.739 1.00 78.38 94 VAL A C 1
ATOM 787 O O . VAL A 1 94 ? 9.209 14.039 34.889 1.00 78.38 94 VAL A O 1
ATOM 790 N N . HIS A 1 95 ? 8.937 12.395 33.400 1.00 68.88 95 HIS A N 1
ATOM 791 C CA . HIS A 1 95 ? 8.396 11.448 34.378 1.00 68.88 95 HIS A CA 1
ATOM 792 C C . HIS A 1 95 ? 9.431 11.062 35.451 1.00 68.88 95 HIS A C 1
ATOM 794 O O . HIS A 1 95 ? 9.079 10.903 36.615 1.00 68.88 95 HIS A O 1
ATOM 800 N N . HIS A 1 96 ? 10.711 10.948 35.085 1.00 69.06 96 HIS A N 1
ATOM 801 C CA . HIS A 1 96 ? 11.789 10.666 36.037 1.00 69.06 96 HIS A CA 1
ATOM 802 C C . HIS A 1 96 ? 12.113 11.860 36.951 1.00 69.06 96 HIS A C 1
ATOM 804 O O . HIS A 1 96 ? 12.458 11.651 38.108 1.00 69.06 96 HIS A O 1
ATOM 810 N N . SER A 1 97 ? 12.002 13.107 36.473 1.00 61.25 97 SER A N 1
ATOM 811 C CA . SER A 1 97 ? 12.208 14.285 37.333 1.00 61.25 97 SER A CA 1
ATOM 812 C C . SER A 1 97 ? 11.077 14.469 38.350 1.00 61.25 97 SER A C 1
ATOM 814 O O . SER A 1 97 ? 11.357 14.729 39.513 1.00 61.25 97 SER A O 1
ATOM 816 N N . LEU A 1 98 ? 9.820 14.236 37.950 1.00 60.28 98 LEU A N 1
ATOM 817 C CA . LEU A 1 98 ? 8.659 14.296 38.856 1.00 60.28 98 LEU A CA 1
ATOM 818 C C . LEU A 1 98 ? 8.747 13.254 39.989 1.00 60.28 98 LEU A C 1
ATOM 820 O O . LEU A 1 98 ? 8.431 13.557 41.130 1.00 60.28 98 LEU A O 1
ATOM 824 N N . GLN A 1 99 ? 9.255 12.051 39.697 1.00 55.19 99 GLN A N 1
ATOM 825 C CA . GLN A 1 99 ? 9.474 10.998 40.702 1.00 55.19 99 GLN A CA 1
ATOM 826 C C . GLN A 1 99 ? 10.574 11.315 41.732 1.00 55.19 99 GLN A C 1
ATOM 828 O O . GLN A 1 99 ? 10.615 10.691 42.794 1.00 55.19 99 GLN A O 1
ATOM 833 N N . ILE A 1 100 ? 11.495 12.227 41.411 1.00 57.16 100 ILE A N 1
ATOM 834 C CA . ILE A 1 100 ? 12.576 12.643 42.315 1.00 57.16 100 ILE A CA 1
ATOM 835 C C . ILE A 1 100 ? 12.110 13.792 43.212 1.00 57.16 100 ILE A C 1
ATOM 837 O O . ILE A 1 100 ? 12.399 13.765 44.407 1.00 57.16 100 ILE A O 1
ATOM 841 N N . ASP A 1 101 ? 11.355 14.751 42.669 1.00 53.56 101 ASP A N 1
ATOM 842 C CA . ASP A 1 101 ? 10.852 15.900 43.433 1.00 53.56 101 ASP A CA 1
ATOM 843 C C . ASP A 1 101 ? 9.811 15.485 44.496 1.00 53.56 101 ASP A C 1
ATOM 845 O O . ASP A 1 101 ? 9.821 16.025 45.603 1.00 53.56 101 ASP A O 1
ATOM 849 N N . ASP A 1 102 ? 8.998 14.454 44.226 1.00 52.34 102 ASP A N 1
ATOM 850 C CA . ASP A 1 102 ? 8.039 13.899 45.200 1.00 52.34 102 ASP A CA 1
ATOM 851 C C . ASP A 1 102 ? 8.715 13.176 46.387 1.00 52.34 102 ASP A C 1
ATOM 853 O O . ASP A 1 102 ? 8.092 12.987 47.429 1.00 52.34 102 ASP A O 1
ATOM 857 N N . ASN A 1 103 ? 9.994 12.794 46.273 1.00 53.50 103 ASN A N 1
ATOM 858 C CA . ASN A 1 103 ? 10.734 12.100 47.337 1.00 53.50 103 ASN A CA 1
ATOM 859 C C . ASN A 1 103 ? 11.552 13.034 48.253 1.00 53.50 103 ASN A C 1
ATOM 861 O O . ASN A 1 103 ? 12.157 12.550 49.208 1.00 53.50 103 ASN A O 1
ATOM 865 N N . PHE A 1 104 ? 11.609 14.348 47.991 1.00 48.53 104 PHE A N 1
ATOM 866 C CA . PHE A 1 104 ? 12.405 15.286 48.805 1.00 48.53 104 PHE A CA 1
ATOM 867 C C . PHE A 1 104 ? 11.583 16.082 49.837 1.00 48.53 104 PHE A C 1
ATOM 869 O O . PHE A 1 104 ? 12.159 16.707 50.724 1.00 48.53 104 PHE A O 1
ATOM 876 N N . MET A 1 105 ? 10.248 16.050 49.765 1.00 50.22 105 MET A N 1
ATOM 877 C CA . MET A 1 105 ? 9.373 16.880 50.610 1.00 50.22 105 MET A CA 1
ATOM 878 C C . MET A 1 105 ? 8.782 16.191 51.849 1.00 50.22 105 MET A C 1
ATOM 880 O O . MET A 1 105 ? 7.928 16.783 52.502 1.00 50.22 105 MET A O 1
ATOM 884 N N . ASP A 1 106 ? 9.249 14.997 52.228 1.00 41.66 106 ASP A N 1
ATOM 885 C CA . ASP A 1 106 ? 8.769 14.316 53.442 1.00 41.66 106 ASP A CA 1
ATOM 886 C C . ASP A 1 106 ? 9.916 13.953 54.398 1.00 41.66 106 ASP A C 1
ATOM 888 O O . ASP A 1 106 ? 10.307 12.800 54.560 1.00 41.66 106 ASP A O 1
ATOM 892 N N . SER A 1 107 ? 10.525 14.978 54.994 1.00 45.06 107 SER A N 1
ATOM 893 C CA . SER A 1 107 ? 11.284 14.877 56.250 1.00 45.06 107 SER A CA 1
ATOM 894 C C . SER A 1 107 ? 11.377 16.266 56.881 1.00 45.06 107 SER A C 1
ATOM 896 O O . SER A 1 107 ? 12.384 16.962 56.776 1.00 45.06 107 SER A O 1
ATOM 898 N N . SER A 1 108 ? 10.282 16.700 57.506 1.00 45.94 108 SER A N 1
ATOM 899 C CA . SER A 1 108 ? 10.304 17.779 58.495 1.00 45.94 108 SER A CA 1
ATOM 900 C C . SER A 1 108 ? 10.591 17.176 59.872 1.00 45.94 108 SER A C 1
ATOM 902 O O . SER A 1 108 ? 9.756 16.454 60.407 1.00 45.94 108 SER A O 1
ATOM 904 N N . GLU A 1 109 ? 11.743 17.497 60.462 1.00 38.69 109 GLU A N 1
ATOM 905 C CA . GLU A 1 109 ? 11.924 17.465 61.917 1.00 38.69 109 GLU A CA 1
ATOM 906 C C . GLU A 1 109 ? 12.230 18.889 62.405 1.00 38.69 109 GLU A C 1
ATOM 908 O O . GLU A 1 109 ? 13.179 19.541 61.973 1.00 38.69 109 GLU A O 1
ATOM 913 N N . GLU A 1 110 ? 11.343 19.372 63.271 1.00 35.44 110 GLU A N 1
ATOM 914 C CA . GLU A 1 110 ? 11.342 20.658 63.968 1.00 35.44 110 GLU A CA 1
ATOM 915 C C . GLU A 1 110 ? 12.487 20.771 64.993 1.00 35.44 110 GLU A C 1
ATOM 917 O O . GLU A 1 110 ? 12.715 19.841 65.764 1.00 35.44 110 GLU A O 1
ATOM 922 N N . SER A 1 111 ? 13.126 21.945 65.113 1.00 33.53 111 SER A N 1
ATOM 923 C CA . SER A 1 111 ? 13.697 22.410 66.392 1.00 33.53 111 SER A CA 1
ATOM 924 C C . SER A 1 111 ? 13.955 23.926 66.402 1.00 33.53 111 SER A C 1
ATOM 926 O O . SER A 1 111 ? 14.580 24.485 65.507 1.00 33.53 111 SER A O 1
ATOM 928 N N . SER A 1 112 ? 13.479 24.564 67.473 1.00 42.22 112 SER A N 1
ATOM 929 C CA . SER A 1 112 ? 13.315 25.999 67.760 1.00 42.22 112 SER A CA 1
ATOM 930 C C . SER A 1 112 ? 14.589 26.830 68.004 1.00 42.22 112 SER A C 1
ATOM 932 O O . SER A 1 112 ? 15.544 26.308 68.580 1.00 42.22 112 SER A O 1
ATOM 934 N N . GLY A 1 113 ? 14.526 28.159 67.778 1.00 31.52 113 GLY A N 1
ATOM 935 C CA . GLY A 1 113 ? 15.438 29.122 68.430 1.00 31.52 113 GLY A CA 1
ATOM 936 C C . GLY A 1 113 ? 15.405 30.597 67.966 1.00 31.52 113 GLY A C 1
ATOM 937 O O . GLY A 1 113 ? 16.148 30.960 67.068 1.00 31.52 113 GLY A O 1
ATOM 938 N N . THR A 1 114 ? 14.596 31.414 68.660 1.00 32.31 114 THR A N 1
ATOM 939 C CA . THR A 1 114 ? 14.802 32.823 69.120 1.00 32.31 114 THR A CA 1
ATOM 940 C C . THR A 1 114 ? 15.090 34.012 68.166 1.00 32.31 114 THR A C 1
ATOM 942 O O . THR A 1 114 ? 16.204 34.176 67.688 1.00 32.31 114 THR A O 1
ATOM 945 N N . GLU A 1 115 ? 14.070 34.883 68.076 1.00 34.53 115 GLU A N 1
ATOM 946 C CA . GLU A 1 115 ? 13.964 36.364 68.241 1.00 34.53 115 GLU A CA 1
ATOM 947 C C . GLU A 1 115 ? 14.823 37.431 67.508 1.00 34.53 115 GLU A C 1
ATOM 949 O O . GLU A 1 115 ? 16.046 37.360 67.439 1.00 34.53 115 GLU A O 1
ATOM 954 N N . ASP A 1 116 ? 14.082 38.516 67.182 1.00 34.53 116 ASP A N 1
ATOM 955 C CA . ASP A 1 116 ? 14.432 39.952 67.028 1.00 34.53 116 ASP A CA 1
ATOM 956 C C . ASP A 1 116 ? 14.915 40.411 65.624 1.00 34.53 116 ASP A C 1
ATOM 958 O O . ASP A 1 116 ? 15.745 39.751 65.013 1.00 34.53 116 ASP A O 1
ATOM 962 N N . ILE A 1 117 ? 14.463 41.499 64.964 1.00 35.47 117 ILE A N 1
ATOM 963 C CA . ILE A 1 117 ? 13.935 42.831 65.355 1.00 35.47 117 ILE A CA 1
ATOM 964 C C . ILE A 1 117 ? 13.255 43.503 64.116 1.00 35.47 117 ILE A C 1
ATOM 966 O O . ILE A 1 117 ? 13.717 43.261 63.004 1.00 35.47 117 ILE A O 1
ATOM 970 N N . SER A 1 118 ? 12.239 44.371 64.329 1.00 37.91 118 SER A N 1
ATOM 971 C CA . SER A 1 118 ? 11.858 45.659 63.645 1.00 37.91 118 SER A CA 1
ATOM 972 C C . SER A 1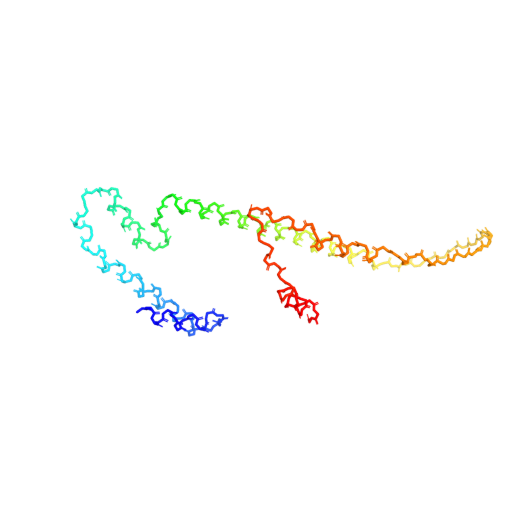 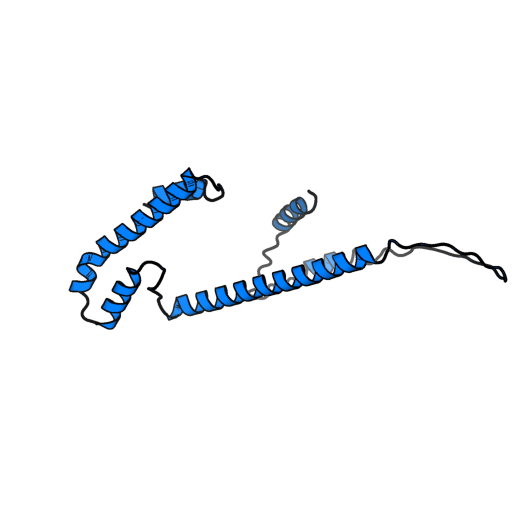118 ? 12.085 45.895 62.121 1.00 37.91 118 SER A C 1
ATOM 974 O O . SER A 1 118 ? 13.132 45.564 61.591 1.00 37.91 118 SER A O 1
ATOM 976 N N . ASP A 1 119 ? 11.253 46.570 61.302 1.00 35.16 119 ASP A N 1
ATOM 977 C CA . ASP A 1 119 ? 10.194 47.589 61.468 1.00 35.16 119 ASP A CA 1
ATOM 978 C C . ASP A 1 119 ? 9.247 47.639 60.225 1.00 35.16 119 ASP A C 1
ATOM 980 O O . ASP A 1 119 ? 9.624 47.286 59.109 1.00 35.16 119 ASP A O 1
ATOM 984 N N . GLN A 1 120 ? 8.012 48.118 60.439 1.00 39.94 120 GLN A N 1
ATOM 985 C CA . GLN A 1 120 ? 6.922 48.493 59.489 1.00 39.94 120 GLN A CA 1
ATOM 986 C C . GLN A 1 120 ? 7.269 49.709 58.565 1.00 39.94 120 GLN A C 1
ATOM 988 O O . GLN A 1 120 ? 8.334 50.278 58.798 1.00 39.94 120 GLN A O 1
ATOM 993 N N . PRO A 1 121 ? 6.423 50.248 57.620 1.00 43.59 121 PRO A N 1
ATOM 994 C CA . PRO A 1 121 ? 5.014 49.971 57.217 1.00 43.59 121 PRO A CA 1
ATOM 995 C C . PRO A 1 121 ? 4.730 49.917 55.666 1.00 43.59 121 PRO A C 1
ATOM 997 O O . PRO A 1 121 ? 5.619 50.146 54.855 1.00 43.59 121 PRO A O 1
ATOM 1000 N N . GLY A 1 122 ? 3.477 49.618 55.245 1.00 31.72 122 GLY A N 1
ATOM 1001 C CA . GLY A 1 122 ? 2.980 49.480 53.834 1.00 31.72 122 GLY A CA 1
ATOM 1002 C C . GLY A 1 122 ? 2.765 50.798 53.040 1.00 31.72 122 GLY A C 1
ATOM 1003 O O . GLY A 1 122 ? 3.520 51.732 53.290 1.00 31.72 122 GLY A O 1
ATOM 1004 N N . PRO A 1 123 ? 1.745 51.002 52.151 1.00 51.56 123 PRO A N 1
ATOM 1005 C CA . PRO A 1 123 ? 0.771 50.129 51.450 1.00 51.56 123 PRO A CA 1
ATOM 1006 C C . PRO A 1 123 ? 0.670 50.436 49.907 1.00 51.56 123 PRO A C 1
ATOM 1008 O O . PRO A 1 123 ? 1.490 51.174 49.373 1.00 51.56 123 PRO A O 1
ATOM 1011 N N . SER A 1 124 ? -0.416 49.996 49.232 1.00 34.94 124 SER A N 1
ATOM 1012 C CA . SER A 1 124 ? -1.028 50.587 48.000 1.00 34.94 124 SER A CA 1
ATOM 1013 C C . SER A 1 124 ? -0.578 50.049 46.628 1.00 34.94 124 SER A C 1
ATOM 1015 O O . SER A 1 124 ? 0.585 49.733 46.447 1.00 34.94 124 SER A O 1
ATOM 1017 N N . SER A 1 125 ? -1.353 50.031 45.537 1.00 37.78 125 SER A N 1
ATOM 1018 C CA . SER A 1 125 ? -2.781 49.869 45.204 1.00 37.78 125 SER A CA 1
ATOM 1019 C C . SER A 1 125 ? -2.855 49.798 43.658 1.00 37.78 125 SER A C 1
ATOM 1021 O O . SER A 1 125 ? -1.990 50.339 42.975 1.00 37.78 125 SER A O 1
ATOM 1023 N N . ASN A 1 126 ? -3.971 49.275 43.143 1.00 34.84 126 ASN A N 1
ATOM 1024 C CA . ASN A 1 126 ? -4.646 49.665 41.890 1.00 34.84 126 ASN A CA 1
ATOM 1025 C C . ASN A 1 126 ? -4.138 49.175 40.519 1.00 34.84 126 ASN A C 1
ATOM 1027 O O . ASN A 1 126 ? -3.247 49.724 39.880 1.00 34.84 126 ASN A O 1
ATOM 1031 N N . ILE A 1 127 ? -4.915 48.206 40.031 1.00 50.00 127 ILE A N 1
ATOM 1032 C CA . ILE A 1 127 ? -5.602 48.147 38.730 1.00 50.00 127 ILE A CA 1
ATOM 1033 C C . ILE A 1 127 ? -5.730 49.504 38.007 1.00 50.00 127 ILE A C 1
ATOM 1035 O O . ILE A 1 127 ? -6.355 50.423 38.530 1.00 50.00 127 ILE A O 1
ATOM 1039 N N . ALA A 1 128 ? -5.244 49.556 36.764 1.00 37.22 128 ALA A N 1
ATOM 1040 C CA . ALA A 1 128 ? -5.883 50.068 35.536 1.00 37.22 128 ALA A CA 1
ATOM 1041 C C . ALA A 1 128 ? -4.831 49.885 34.406 1.00 37.22 128 ALA A C 1
ATOM 1043 O O . ALA A 1 128 ? -3.644 50.007 34.665 1.00 37.22 128 ALA A O 1
ATOM 1044 N N . GLN A 1 129 ? -5.119 49.550 33.150 1.00 36.47 129 GLN A N 1
ATOM 1045 C CA . GLN A 1 129 ? -6.112 50.142 32.269 1.00 36.47 129 GLN A CA 1
ATOM 1046 C C . GLN A 1 129 ? -6.437 49.178 31.116 1.00 36.47 129 GLN A C 1
ATOM 1048 O O . GLN A 1 129 ? -5.567 48.752 30.359 1.00 36.47 129 GLN A O 1
ATOM 1053 N N . SER A 1 130 ? -7.728 48.912 30.958 1.00 46.69 130 SER A N 1
ATOM 1054 C CA . SER A 1 130 ? -8.385 48.608 29.691 1.00 46.69 130 SER A CA 1
ATOM 1055 C C . SER A 1 130 ? -8.251 49.798 28.729 1.00 46.69 130 SER A C 1
ATOM 1057 O O . SER A 1 130 ? -8.708 50.884 29.084 1.00 46.69 130 SER A O 1
ATOM 1059 N N . SER A 1 131 ? -7.690 49.611 27.528 1.00 46.03 131 SER A N 1
ATOM 1060 C CA . SER A 1 131 ? -8.106 50.355 26.310 1.00 46.03 131 SER A CA 1
ATOM 1061 C C . SER A 1 131 ? -7.463 49.890 24.984 1.00 46.03 131 SER A C 1
ATOM 1063 O O . SER A 1 131 ? -7.572 50.597 23.985 1.00 46.03 131 SER A O 1
ATOM 1065 N N . LEU A 1 132 ? -6.820 48.715 24.906 1.00 40.00 132 LEU A N 1
ATOM 1066 C CA . LEU A 1 132 ? -6.077 48.302 23.698 1.00 40.00 132 LEU A CA 1
ATOM 1067 C C . LEU A 1 132 ? -6.713 47.139 22.912 1.00 40.00 132 LEU A C 1
ATOM 1069 O O . LEU A 1 132 ? -6.010 46.425 22.208 1.00 40.00 132 LEU A O 1
ATOM 1073 N N . GLU A 1 133 ? -8.024 46.917 23.005 1.00 46.81 133 GLU A N 1
ATOM 1074 C CA . GLU A 1 133 ? -8.659 45.776 22.312 1.00 46.81 133 GLU A CA 1
ATOM 1075 C C . GLU A 1 133 ? -9.525 46.174 21.107 1.00 46.81 133 GLU A C 1
ATOM 1077 O O . GLU A 1 133 ? -9.666 45.389 20.170 1.00 46.81 133 GLU A O 1
ATOM 1082 N N . GLU A 1 134 ? -10.016 47.414 21.026 1.00 45.88 134 GLU A N 1
ATOM 1083 C CA . GLU A 1 134 ? -10.909 47.809 19.921 1.00 45.88 134 GLU A CA 1
ATOM 1084 C C . GLU A 1 134 ? -10.185 48.240 18.632 1.00 45.88 134 GLU A C 1
ATOM 1086 O O . GLU A 1 134 ? -10.768 48.190 17.549 1.00 45.88 134 GLU A O 1
ATOM 1091 N N . ASN A 1 135 ? -8.899 48.603 18.694 1.00 47.34 135 ASN A N 1
ATOM 1092 C CA . ASN A 1 135 ? -8.155 49.057 17.508 1.00 47.34 135 ASN A CA 1
ATOM 1093 C C . ASN A 1 135 ? -7.569 47.890 16.681 1.00 47.34 135 ASN A C 1
ATOM 1095 O O . ASN A 1 135 ? -7.404 47.987 15.467 1.00 47.34 135 ASN A O 1
ATOM 1099 N N . ILE A 1 136 ? -7.296 46.744 17.311 1.00 47.50 136 ILE A N 1
ATOM 1100 C CA . ILE A 1 136 ? -6.633 45.617 16.635 1.00 47.50 136 ILE A CA 1
ATOM 1101 C C . ILE A 1 136 ? -7.605 44.896 15.686 1.00 47.50 136 ILE A C 1
ATOM 1103 O O . ILE A 1 136 ? -7.222 44.513 14.579 1.00 47.50 136 ILE A O 1
ATOM 1107 N N . ASN A 1 137 ? -8.880 44.781 16.067 1.00 51.22 137 ASN A N 1
ATOM 1108 C CA . ASN A 1 137 ? -9.861 44.009 15.301 1.00 51.22 137 ASN A CA 1
ATOM 1109 C C . ASN A 1 137 ? -10.226 44.668 13.962 1.00 51.22 137 ASN A C 1
ATOM 1111 O O . ASN A 1 137 ? -10.328 43.981 12.948 1.00 51.22 137 ASN A O 1
ATOM 1115 N N . THR A 1 138 ? -10.321 45.999 13.917 1.00 48.81 138 THR A N 1
ATOM 1116 C CA . THR A 1 138 ? -10.653 46.719 12.674 1.00 48.81 138 THR A CA 1
ATOM 1117 C C . THR A 1 138 ? -9.469 46.807 11.705 1.00 48.81 138 THR A C 1
ATOM 1119 O O . THR A 1 138 ? -9.669 46.877 10.492 1.00 48.81 138 THR A O 1
ATOM 1122 N N . GLN A 1 139 ? -8.227 46.732 12.202 1.00 44.44 139 GLN A N 1
ATOM 1123 C CA . GLN A 1 139 ? -7.031 46.751 11.353 1.00 44.44 139 GLN A CA 1
ATOM 1124 C C . GLN A 1 139 ? -6.707 45.376 10.737 1.00 44.44 139 GLN A C 1
ATOM 1126 O O . GLN A 1 139 ? -6.163 45.313 9.631 1.00 44.44 139 GLN A O 1
ATOM 1131 N N . ILE A 1 140 ? -7.063 44.278 11.416 1.00 48.59 140 ILE A N 1
ATOM 1132 C CA . ILE A 1 140 ? -6.910 42.913 10.883 1.00 48.59 140 ILE A CA 1
ATOM 1133 C C . ILE A 1 140 ? -7.879 42.668 9.718 1.00 48.59 140 ILE A C 1
ATOM 1135 O O . ILE A 1 140 ? -7.501 42.026 8.737 1.00 48.59 140 ILE A O 1
ATOM 1139 N N . GLU A 1 141 ? -9.087 43.231 9.776 1.00 47.41 141 GLU A N 1
ATOM 1140 C CA . GLU A 1 141 ? -10.126 42.998 8.766 1.00 47.41 141 GLU A CA 1
ATOM 1141 C C . GLU A 1 141 ? -9.794 43.609 7.389 1.00 47.41 141 GLU A C 1
ATOM 1143 O O . GLU A 1 141 ? -10.192 43.067 6.360 1.00 47.41 141 GLU A O 1
ATOM 1148 N N . LEU A 1 142 ? -8.977 44.670 7.333 1.00 46.12 142 LEU A N 1
ATOM 1149 C CA . LEU A 1 142 ? -8.575 45.323 6.074 1.00 46.12 142 LEU A CA 1
ATOM 1150 C C . LEU A 1 142 ? -7.205 44.888 5.524 1.00 46.12 142 LEU A C 1
ATOM 1152 O O . LEU A 1 142 ? -6.884 45.214 4.382 1.00 46.12 142 LEU A O 1
ATOM 1156 N N . ARG A 1 143 ? -6.387 44.148 6.289 1.00 47.38 143 ARG A N 1
ATOM 1157 C CA . ARG A 1 143 ? -5.008 43.773 5.896 1.00 47.38 143 ARG A CA 1
ATOM 1158 C C . ARG A 1 143 ? -4.833 42.331 5.430 1.00 47.38 143 ARG A C 1
ATOM 1160 O O . ARG A 1 143 ? -3.703 41.863 5.284 1.00 47.38 143 ARG A O 1
ATOM 1167 N N . MET A 1 144 ? -5.915 41.630 5.114 1.00 51.78 144 MET A N 1
ATOM 1168 C CA . MET A 1 144 ? -5.817 40.392 4.342 1.00 51.78 144 MET A CA 1
ATOM 1169 C C . MET A 1 144 ? -5.616 40.730 2.860 1.00 51.78 144 MET A C 1
ATOM 1171 O O . MET A 1 144 ? -6.477 40.461 2.025 1.00 51.78 144 MET A O 1
ATOM 1175 N N . GLU A 1 145 ? -4.469 41.328 2.516 1.00 47.19 145 GLU A N 1
ATOM 1176 C CA . GLU A 1 145 ? -4.003 41.297 1.133 1.00 47.19 145 GLU A CA 1
ATOM 1177 C C . GLU A 1 145 ? -3.937 39.826 0.726 1.00 47.19 145 GLU A C 1
ATOM 1179 O O . GLU A 1 145 ? -3.183 39.028 1.293 1.00 47.19 145 GLU A O 1
ATOM 1184 N N . ILE A 1 146 ? -4.795 39.445 -0.220 1.00 56.28 146 ILE A N 1
ATOM 1185 C CA . ILE A 1 146 ? -4.857 38.094 -0.765 1.00 56.28 146 ILE A CA 1
ATOM 1186 C C . ILE A 1 146 ? -3.574 37.882 -1.569 1.00 56.28 146 ILE A C 1
ATOM 1188 O O . ILE A 1 146 ? -3.520 38.054 -2.785 1.00 56.28 146 ILE A O 1
ATOM 1192 N N . VAL A 1 147 ? -2.511 37.498 -0.870 1.00 56.47 147 VAL A N 1
ATOM 1193 C CA . VAL A 1 147 ? -1.287 37.016 -1.490 1.00 56.47 147 VAL A CA 1
ATOM 1194 C C . VAL A 1 147 ? -1.580 35.619 -2.022 1.00 56.47 147 VAL A C 1
ATOM 1196 O O . VAL A 1 147 ? -1.979 34.706 -1.287 1.00 56.47 147 VAL A O 1
ATOM 1199 N N . ARG A 1 148 ? -1.399 35.455 -3.335 1.00 51.25 148 ARG A N 1
ATOM 1200 C CA . ARG A 1 148 ? -1.582 34.189 -4.050 1.00 51.25 148 ARG A CA 1
ATOM 1201 C C . ARG A 1 148 ? -0.902 33.048 -3.281 1.00 51.25 148 ARG A C 1
ATOM 1203 O O . ARG A 1 148 ? 0.310 33.051 -3.104 1.00 51.25 148 ARG A O 1
ATOM 1210 N N . GLY A 1 149 ? -1.693 32.067 -2.840 1.00 54.19 149 GLY A N 1
ATOM 1211 C CA . GLY A 1 149 ? -1.200 30.861 -2.163 1.00 54.19 149 GLY A CA 1
ATOM 1212 C C . GLY A 1 149 ? -1.451 30.772 -0.654 1.00 54.19 149 GLY A C 1
ATOM 1213 O O . GLY A 1 149 ? -1.177 29.723 -0.081 1.00 54.19 149 GLY A O 1
ATOM 1214 N N . ARG A 1 150 ? -2.027 31.789 0.000 1.00 60.88 150 ARG A N 1
ATOM 1215 C CA . ARG A 1 150 ? -2.473 31.677 1.403 1.00 60.88 150 ARG A CA 1
ATOM 1216 C C . ARG A 1 150 ? -3.990 31.800 1.495 1.00 60.88 150 ARG A C 1
ATOM 1218 O O . ARG A 1 150 ? -4.531 32.876 1.701 1.00 60.88 150 ARG A O 1
ATOM 1225 N N . LYS A 1 151 ? -4.692 30.676 1.326 1.00 62.22 151 LYS A N 1
ATOM 1226 C CA . LYS A 1 151 ? -6.103 30.579 1.724 1.00 62.22 151 LYS A CA 1
ATOM 1227 C C . LYS A 1 151 ? -6.151 30.334 3.229 1.00 62.22 151 LYS A C 1
ATOM 1229 O O . LYS A 1 151 ? -5.694 29.291 3.691 1.00 62.22 151 LYS A O 1
ATOM 1234 N N . CYS A 1 152 ? -6.707 31.275 3.982 1.00 61.03 152 CYS A N 1
ATOM 1235 C CA . CYS A 1 152 ? -7.031 31.068 5.388 1.00 61.03 152 CYS A CA 1
ATOM 1236 C C . CYS A 1 152 ? -8.175 30.048 5.472 1.00 61.03 152 CYS A C 1
ATOM 1238 O O . CYS A 1 152 ? -9.330 30.361 5.204 1.00 61.03 152 CYS A O 1
ATOM 1240 N N . PHE A 1 153 ? -7.831 28.793 5.762 1.00 66.81 153 PHE A N 1
ATOM 1241 C CA . PHE A 1 153 ? -8.785 27.687 5.895 1.00 66.81 153 PHE A CA 1
ATOM 1242 C C . PHE A 1 153 ? -9.501 27.696 7.251 1.00 66.81 153 PHE A C 1
ATOM 1244 O O . PHE A 1 153 ? -10.532 27.049 7.409 1.00 66.81 153 PHE A O 1
ATOM 1251 N N . LEU A 1 154 ? -8.974 28.443 8.222 1.00 71.38 154 LEU A N 1
ATOM 1252 C CA . LEU A 1 154 ? -9.592 28.683 9.520 1.00 71.38 154 LEU A CA 1
ATOM 1253 C C . LEU A 1 154 ? -10.697 29.726 9.365 1.00 71.38 154 LEU A C 1
ATOM 1255 O O . LEU A 1 154 ? -10.514 30.911 9.616 1.00 71.38 154 LEU A O 1
ATOM 1259 N N . THR A 1 155 ? -11.849 29.264 8.889 1.00 77.00 155 THR A N 1
ATOM 1260 C CA . THR A 1 155 ? -13.070 30.072 8.894 1.00 77.00 155 THR A CA 1
ATOM 1261 C C . THR A 1 155 ? -13.614 30.183 10.323 1.00 77.00 155 THR A C 1
ATOM 1263 O O . THR A 1 155 ? -13.419 29.250 11.113 1.00 77.00 155 THR A O 1
ATOM 1266 N N . PRO A 1 156 ? -14.375 31.245 10.655 1.00 73.31 156 PRO A N 1
ATOM 1267 C CA . PRO A 1 156 ? -15.022 31.379 11.966 1.00 73.31 156 PRO A CA 1
ATOM 1268 C C . PRO A 1 156 ? -15.835 30.135 12.364 1.00 73.31 156 PRO A C 1
ATO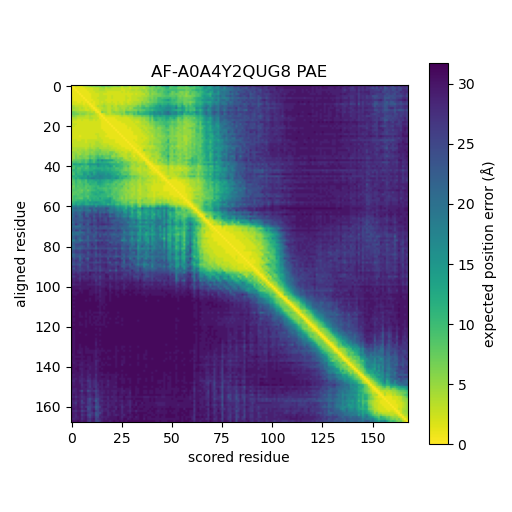M 1270 O O . PRO A 1 156 ? -15.884 29.741 13.526 1.00 73.31 156 PRO A O 1
ATOM 1273 N N . LYS A 1 157 ? -16.401 29.436 11.371 1.00 70.81 157 LYS A N 1
ATOM 1274 C CA . LYS A 1 157 ? -17.148 28.189 11.555 1.00 70.81 157 LYS A CA 1
ATOM 1275 C C . LYS A 1 157 ? -16.276 27.013 12.013 1.00 70.81 157 LYS A C 1
ATOM 1277 O O . LYS A 1 157 ? -16.729 26.215 12.826 1.00 70.81 157 LYS A O 1
ATOM 1282 N N . ILE A 1 158 ? -15.048 26.895 11.504 1.00 76.94 158 ILE A N 1
ATOM 1283 C CA . ILE A 1 158 ? -14.087 25.859 11.924 1.00 76.94 158 ILE A CA 1
ATOM 1284 C C . ILE A 1 158 ? -13.541 26.182 13.315 1.00 76.94 158 ILE A C 1
ATOM 1286 O O . ILE A 1 158 ? -13.438 25.285 14.146 1.00 76.94 158 ILE A O 1
ATOM 1290 N N . MET A 1 159 ? -13.276 27.458 13.601 1.00 77.38 159 MET A N 1
ATOM 1291 C CA . MET A 1 159 ? -12.843 27.888 14.933 1.00 77.38 159 MET A CA 1
ATOM 1292 C C . MET A 1 159 ? -13.889 27.567 16.007 1.00 77.38 159 MET A C 1
ATOM 1294 O O . MET A 1 159 ? -13.555 26.943 17.007 1.00 77.38 159 MET A O 1
ATOM 1298 N N . ALA A 1 160 ? -15.167 27.861 15.751 1.00 76.50 160 ALA A N 1
ATOM 1299 C CA . ALA A 1 160 ? -16.252 27.543 16.681 1.00 76.50 160 ALA A CA 1
ATOM 1300 C C . ALA A 1 160 ? -16.415 26.033 16.948 1.00 76.50 160 ALA A C 1
ATOM 1302 O O . ALA A 1 160 ? -16.949 25.640 17.981 1.00 76.50 160 ALA A O 1
ATOM 1303 N N . VAL A 1 161 ? -16.005 25.169 16.011 1.00 76.31 161 VAL A N 1
ATOM 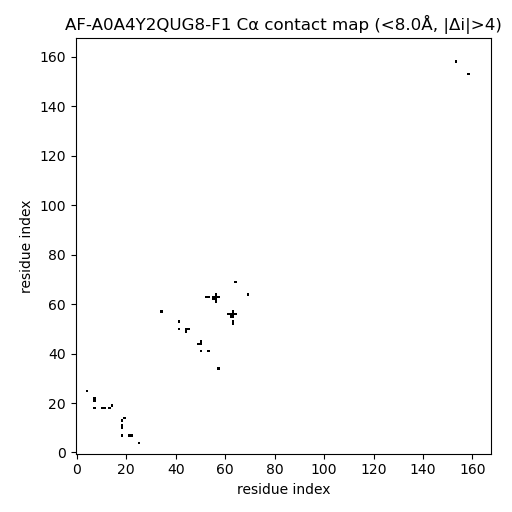1304 C CA . VAL A 1 161 ? -16.004 23.710 16.209 1.00 76.31 161 VAL A CA 1
ATOM 1305 C C . VAL A 1 161 ? -14.870 23.294 17.140 1.00 76.31 161 VAL A C 1
ATOM 1307 O O . VAL A 1 161 ? -15.106 22.489 18.033 1.00 76.31 161 VAL A O 1
ATOM 1310 N N . LEU A 1 162 ? -13.671 23.847 16.950 1.00 78.44 162 LEU A N 1
ATOM 1311 C CA . LEU A 1 162 ? -12.487 23.530 17.754 1.00 78.44 162 LEU A CA 1
ATOM 1312 C C . LEU A 1 162 ? -12.625 23.978 19.217 1.00 78.44 162 LEU A C 1
ATOM 1314 O O . LEU A 1 162 ? -12.131 23.297 20.114 1.00 78.44 162 LEU A O 1
ATOM 1318 N N . ASP A 1 163 ? -13.338 25.075 19.454 1.00 72.44 163 ASP A N 1
ATOM 1319 C CA . ASP A 1 163 ? -13.559 25.635 20.791 1.00 72.44 163 ASP A CA 1
ATOM 1320 C C . ASP A 1 163 ? -14.454 24.742 21.676 1.00 72.44 163 ASP A C 1
ATOM 1322 O O . ASP A 1 163 ? -14.293 24.653 22.892 1.00 72.44 163 ASP A O 1
ATOM 1326 N N . ARG A 1 164 ? -15.345 23.960 21.052 1.00 69.06 164 ARG A N 1
ATOM 1327 C CA . ARG A 1 164 ? -16.183 22.976 21.758 1.00 69.06 164 ARG A CA 1
ATOM 1328 C C . ARG A 1 164 ? -15.417 21.744 22.240 1.00 69.06 164 ARG A C 1
ATOM 1330 O O . ARG A 1 164 ? -15.932 21.025 23.084 1.00 69.06 164 ARG A O 1
ATOM 1337 N N . PHE A 1 165 ? -14.217 21.491 21.716 1.00 61.66 165 PHE A N 1
ATOM 1338 C CA . PHE A 1 165 ? -13.392 20.343 22.111 1.00 61.66 165 PHE A CA 1
ATOM 1339 C C . PHE A 1 165 ? -12.418 20.648 23.255 1.00 61.66 165 PHE A C 1
ATOM 1341 O O . PHE A 1 165 ? -11.814 19.719 23.774 1.00 61.66 165 PHE A O 1
ATOM 1348 N N . HIS A 1 166 ? -12.263 21.915 23.652 1.00 57.81 166 HIS A N 1
ATOM 1349 C CA . HIS A 1 166 ? -11.355 22.312 24.738 1.00 57.81 166 HIS A CA 1
ATOM 1350 C C . HIS A 1 166 ? -12.054 22.501 26.095 1.00 57.81 166 HIS A C 1
ATOM 1352 O O . HIS A 1 166 ? -11.375 22.710 27.093 1.00 57.81 166 HIS A O 1
ATOM 1358 N N . ASN A 1 167 ? -13.387 22.402 26.144 1.00 54.19 167 ASN A N 1
ATOM 1359 C CA . ASN A 1 167 ? -14.193 22.599 27.356 1.00 54.19 167 ASN A CA 1
ATOM 1360 C C . ASN A 1 167 ? -14.957 21.326 27.787 1.00 54.19 167 ASN A C 1
ATOM 1362 O O . ASN A 1 167 ? -16.063 21.415 28.319 1.00 54.19 167 ASN A O 1
ATOM 1366 N N . SER A 1 168 ? -14.420 20.132 27.522 1.00 45.81 168 SER A N 1
ATOM 1367 C CA . SER A 1 168 ? -14.953 18.852 28.025 1.00 45.81 168 SER A CA 1
ATOM 1368 C C . SER A 1 168 ? -13.844 17.966 28.557 1.00 45.81 168 SER A C 1
ATOM 1370 O O . SER A 1 168 ? -12.747 17.996 27.959 1.00 45.81 168 SER A O 1
#

Mean predicted aligned error: 21.75 Å

Solvent-accessible surface area (backbone atoms only — not comparable to full-atom values): 10915 Å² total; per-residue (Å²): 107,71,70,57,51,61,54,53,60,78,48,66,89,54,95,40,74,71,50,55,49,51,50,51,51,52,52,51,54,50,52,54,50,54,54,62,73,44,61,62,49,66,74,71,56,84,51,67,67,60,47,51,46,55,53,32,51,68,43,90,81,81,59,53,63,62,66,77,62,46,52,57,49,51,60,47,52,53,56,49,50,53,50,52,55,51,52,50,53,54,50,53,53,52,54,55,52,55,64,52,60,72,68,68,78,83,78,89,81,91,86,88,85,85,87,88,81,91,83,86,83,89,86,90,82,80,92,82,80,92,80,82,68,76,66,57,61,66,54,56,74,76,63,69,72,82,53,90,90,66,77,80,78,79,40,75,71,54,50,62,54,56,59,64,67,76,78,115